Protein AF-A0A7D9HKZ5-F1 (afdb_monomer)

Nearest PDB structures (fo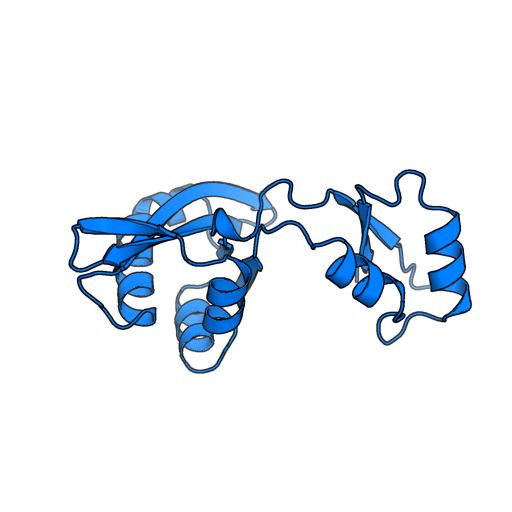ldseek):
  7r5j-assembly1_H0  TM=9.284E-01  e=4.415E-19  Homo sapiens
  5c2u-assembly1_A  TM=8.823E-01  e=9.117E-13  Xenopus laevis
  5ijn-assembly1_F  TM=6.543E-01  e=5.403E-14  Homo sapiens
  6nuk-assembly1_A  TM=4.654E-01  e=2.935E-02  synthetic construct
  1iuj-assembly1_B  TM=4.570E-01  e=1.011E-01  Thermus thermophilus

Mean predicted aligned error: 11.28 Å

Foldseek 3Di:
DDDWDKDWDWFLPAALQVQKKKWKAQAAPVVCVVCVVVVQVLVCVLVVVDPQKGKDFPDWDGDPNRIIITIIWMWGADPVRDIGTDGNVVVLVSCVDDPNVVSSVVRRGPDMGRSHGQDPVSLVVVLVDDPPPDDPVNSVVVCVPDPCSRTIDIDTDD

Solvent-accessible surface area (backbone atoms only — not comparable to full-atom values): 8906 Å² total; per-residue (Å²): 136,88,86,80,54,82,45,80,41,75,55,44,89,37,57,34,68,70,9,35,28,38,35,34,30,76,38,39,49,72,60,48,61,75,42,41,65,61,52,43,55,51,50,35,50,66,70,64,59,44,91,48,51,47,68,44,76,78,46,76,43,76,44,79,89,49,16,17,37,38,32,29,34,41,41,39,47,49,98,87,67,52,74,44,54,45,40,5,60,59,54,30,53,53,48,70,35,76,69,42,31,56,56,39,43,75,73,40,37,79,45,72,41,43,47,33,37,70,52,72,68,58,42,50,54,54,72,71,46,68,58,94,92,55,56,64,68,61,50,53,48,55,61,71,68,46,94,46,80,90,49,46,45,85,41,84,56,129

Organism: Paramuricea clavata (NCBI:txid317549)

Secondary structure (DSSP, 8-state):
----PEEEEEPP-S-GGG--EEEEESS-HHHHHHTHHHHHHHHHHHTT--TTEEEEEEEEEEETTTEEEEEEEEEEEPTTS-EEEPPHHHHHHHHTSHHHHHHHHHTTEEEEEE-PPPPHHHHHHHHHSPPTTS-HHHHHHHHHT-S-TTTEEEEE--

Sequence (158 aa):
TSFKSVGYSCKPSEPDSAGLVALTIAKKEQEVKNHQQQLVEMLQKIFGSKPNVAVFVEGLKPLPEDKTEVVIYLLERDASGNSRRFPASEVSKFLNQGNAKIQLQALGVSKVIAKADLTEDQLNMYLSNPPAGIHPILWEQARKDNPQPHSKIYVLDM

Structure (mmCIF, N/CA/C/O backbone):
data_AF-A0A7D9HKZ5-F1
#
_entry.id   AF-A0A7D9HKZ5-F1
#
loop_
_atom_site.group_PDB
_atom_site.id
_atom_site.type_symbol
_atom_site.label_atom_id
_atom_site.label_alt_id
_atom_site.label_comp_id
_atom_site.label_asym_id
_atom_site.label_entity_id
_atom_site.label_seq_id
_atom_site.pdbx_PDB_ins_code
_atom_site.Cartn_x
_atom_site.Cartn_y
_atom_site.Cartn_z
_atom_site.occupancy
_atom_site.B_iso_or_equiv
_atom_site.auth_seq_id
_atom_site.auth_comp_id
_atom_site.auth_asym_id
_atom_site.auth_atom_id
_atom_site.pdbx_PDB_model_num
ATOM 1 N N . THR A 1 1 ? 0.096 -36.836 4.617 1.00 34.06 1 THR A N 1
ATOM 2 C CA . THR A 1 1 ? 0.390 -36.508 3.205 1.00 34.06 1 THR A CA 1
ATOM 3 C C . THR A 1 1 ? 0.060 -35.043 3.018 1.00 34.06 1 THR A C 1
ATOM 5 O O . THR A 1 1 ? -1.100 -34.704 3.189 1.00 34.06 1 THR A O 1
ATOM 8 N N . SER A 1 2 ? 1.044 -34.161 2.824 1.00 35.50 2 SER A N 1
ATOM 9 C CA . SER A 1 2 ? 0.769 -32.726 2.639 1.00 35.50 2 SER A CA 1
ATOM 10 C C . SER A 1 2 ? 0.656 -32.439 1.143 1.00 35.50 2 SER A C 1
ATOM 12 O O . SER A 1 2 ? 1.616 -32.670 0.407 1.00 35.50 2 SER A O 1
ATOM 14 N N . PHE A 1 3 ? -0.528 -32.033 0.689 1.00 37.72 3 PHE A N 1
ATOM 15 C CA . PHE A 1 3 ? -0.771 -31.609 -0.689 1.00 37.72 3 PHE A CA 1
ATOM 16 C C . PHE A 1 3 ? -0.304 -30.158 -0.828 1.00 37.72 3 PHE A C 1
ATOM 18 O O . PHE A 1 3 ? -0.793 -29.289 -0.116 1.00 37.72 3 PHE A O 1
ATOM 25 N N . LYS A 1 4 ? 0.648 -29.900 -1.730 1.00 36.50 4 LYS A N 1
ATOM 26 C CA . LYS A 1 4 ? 1.027 -28.544 -2.143 1.00 36.50 4 LYS A CA 1
ATOM 27 C C . LYS A 1 4 ? 0.400 -28.293 -3.508 1.00 36.50 4 LYS A C 1
ATOM 29 O O . LYS A 1 4 ? 0.746 -28.982 -4.466 1.00 36.50 4 LYS A O 1
ATOM 34 N N . SER A 1 5 ? -0.532 -27.354 -3.587 1.00 38.00 5 SER A N 1
ATOM 35 C CA . SER A 1 5 ? -1.219 -26.982 -4.828 1.00 38.00 5 SER A CA 1
ATOM 36 C C . SER A 1 5 ? -0.639 -25.680 -5.373 1.00 38.00 5 SER A C 1
ATOM 38 O O . SER A 1 5 ? -0.368 -24.748 -4.623 1.00 38.00 5 SER A O 1
ATOM 40 N N . VAL A 1 6 ? -0.450 -25.614 -6.691 1.00 41.78 6 VAL A N 1
ATOM 41 C CA . VAL A 1 6 ? -0.093 -24.377 -7.395 1.00 41.78 6 VAL A CA 1
ATOM 42 C C . VAL A 1 6 ? -1.393 -23.711 -7.836 1.00 41.78 6 VAL A C 1
ATOM 44 O O . VAL A 1 6 ? -2.157 -24.298 -8.603 1.00 41.78 6 VAL A O 1
ATOM 47 N N . GLY A 1 7 ? -1.661 -22.512 -7.322 1.00 47.34 7 GLY A N 1
ATOM 48 C CA . GLY A 1 7 ? -2.815 -21.702 -7.701 1.00 47.34 7 GLY A CA 1
ATOM 49 C C . GLY A 1 7 ? -2.475 -20.718 -8.821 1.00 47.34 7 GLY A C 1
ATOM 50 O O . GLY A 1 7 ? -1.332 -20.277 -8.966 1.00 47.34 7 GLY A O 1
ATOM 51 N N . TYR A 1 8 ? -3.482 -20.344 -9.610 1.00 42.81 8 TYR A N 1
ATOM 52 C CA . TYR A 1 8 ? -3.373 -19.263 -10.588 1.00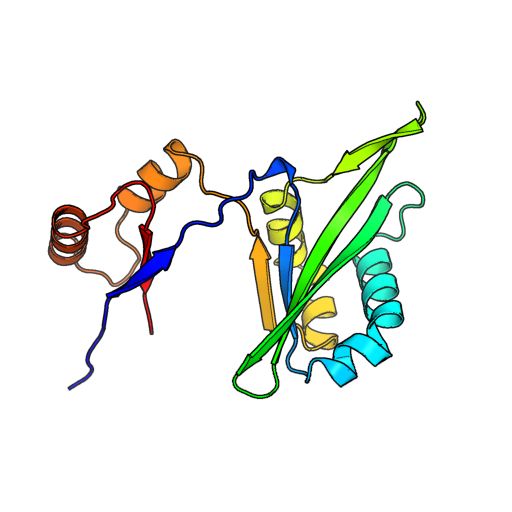 42.81 8 TYR A CA 1
ATOM 53 C C . TYR A 1 8 ? -3.932 -17.975 -9.984 1.00 42.81 8 TYR A C 1
ATOM 55 O O . TYR A 1 8 ? -5.098 -17.948 -9.593 1.00 42.81 8 TYR A O 1
ATOM 63 N N . SER A 1 9 ? -3.144 -16.899 -9.965 1.00 45.91 9 SER A N 1
ATOM 64 C CA . SER A 1 9 ? -3.655 -15.553 -9.676 1.00 45.91 9 SER A CA 1
ATOM 65 C C . SER A 1 9 ? -3.622 -14.701 -10.941 1.00 45.91 9 SER A C 1
ATOM 67 O O . SER A 1 9 ? -2.641 -14.732 -11.691 1.00 45.91 9 SER A O 1
ATOM 69 N N . CYS A 1 10 ? -4.703 -13.961 -11.193 1.00 43.06 10 CYS A N 1
ATOM 70 C CA . CYS A 1 10 ? -4.753 -12.981 -12.274 1.00 43.06 10 CYS A CA 1
ATOM 71 C C . CYS A 1 10 ? -3.746 -11.862 -11.995 1.00 43.06 10 CYS A C 1
ATOM 73 O O . CYS A 1 10 ? -3.675 -11.351 -10.873 1.00 43.06 10 CYS A O 1
ATOM 75 N N . LYS A 1 11 ? -2.981 -11.475 -13.019 1.00 52.84 11 LYS A N 1
ATOM 76 C CA . LYS A 1 11 ? -2.108 -10.300 -12.957 1.00 52.84 11 LYS A CA 1
ATOM 77 C C . LYS A 1 11 ? -2.901 -9.051 -12.543 1.00 52.84 11 LYS A C 1
ATOM 79 O O . LYS A 1 11 ? -4.037 -8.884 -12.997 1.00 52.84 11 LYS A O 1
ATOM 84 N N . PRO A 1 12 ? -2.329 -8.166 -11.710 1.00 56.19 12 PRO A N 1
ATOM 85 C CA . PRO A 1 12 ? -2.853 -6.815 -11.556 1.00 56.19 12 PRO A CA 1
ATOM 86 C C . PRO A 1 12 ? -2.890 -6.136 -12.933 1.00 56.19 12 PRO A C 1
ATOM 88 O O . PRO A 1 12 ? -1.919 -6.212 -13.670 1.00 56.19 12 PRO A O 1
ATOM 91 N N . SER A 1 13 ? -4.010 -5.515 -13.299 1.00 64.19 13 SER A N 1
ATOM 92 C CA . SER A 1 13 ? -4.222 -4.903 -14.623 1.00 64.19 13 SER A CA 1
ATOM 93 C C . SER A 1 13 ? -3.693 -3.471 -14.745 1.00 64.19 13 SER A C 1
ATOM 95 O O . SER A 1 13 ? -3.747 -2.888 -15.824 1.00 64.19 13 SER A O 1
ATOM 97 N N . GLU A 1 14 ? -3.243 -2.882 -13.639 1.00 76.00 14 GLU A N 1
ATOM 98 C CA . GLU A 1 14 ? -2.900 -1.463 -13.550 1.00 76.00 14 GLU A CA 1
ATOM 99 C C . GLU A 1 14 ? -1.389 -1.251 -13.709 1.00 76.00 14 GLU A C 1
ATOM 101 O O . GLU A 1 14 ? -0.606 -2.004 -13.123 1.00 76.00 14 GLU A O 1
ATOM 106 N N . PRO A 1 15 ? -0.939 -0.224 -14.453 1.00 83.75 15 PRO A N 1
ATOM 107 C CA . PRO A 1 15 ? 0.483 0.084 -14.555 1.00 83.75 15 PRO A CA 1
ATOM 108 C C . PRO A 1 15 ? 1.038 0.551 -13.202 1.00 83.75 15 PRO A C 1
ATOM 110 O O . PRO A 1 15 ? 0.321 1.134 -12.391 1.00 83.75 15 PRO A O 1
ATOM 113 N N . ASP A 1 16 ? 2.344 0.388 -12.971 1.00 87.19 16 ASP A N 1
ATOM 114 C CA . ASP A 1 16 ? 2.985 0.835 -11.720 1.00 87.19 16 ASP A CA 1
ATOM 115 C C . ASP A 1 16 ? 2.781 2.339 -11.448 1.00 87.19 16 ASP A C 1
ATOM 117 O O . ASP A 1 16 ? 2.637 2.764 -10.300 1.00 87.19 16 ASP A O 1
ATOM 121 N N . SER A 1 17 ? 2.663 3.140 -12.514 1.00 88.88 17 SER A N 1
ATOM 122 C CA . SER A 1 17 ? 2.357 4.575 -12.464 1.00 88.88 17 SER A CA 1
ATOM 123 C C . SER A 1 17 ? 0.955 4.909 -11.939 1.00 88.88 17 SER A C 1
ATOM 125 O O . SER A 1 17 ? 0.722 6.050 -11.533 1.00 88.88 17 SER A O 1
ATOM 127 N N . ALA A 1 18 ? 0.030 3.944 -11.886 1.00 89.94 18 ALA A N 1
ATOM 128 C CA . ALA A 1 18 ? -1.264 4.120 -11.229 1.00 89.94 18 ALA A CA 1
ATOM 129 C C . ALA A 1 18 ? -1.114 4.301 -9.707 1.00 89.94 18 ALA A C 1
ATOM 131 O O . ALA A 1 18 ? -1.997 4.881 -9.068 1.00 89.94 18 ALA A O 1
ATOM 132 N N . GLY A 1 19 ? 0.005 3.846 -9.128 1.00 93.31 19 GLY A N 1
ATOM 133 C CA . GLY A 1 19 ? 0.377 4.107 -7.737 1.00 93.31 19 GLY A CA 1
ATOM 134 C C . GLY A 1 19 ? -0.478 3.394 -6.691 1.00 93.31 19 GLY A C 1
ATOM 135 O O . GLY A 1 19 ? -0.478 3.794 -5.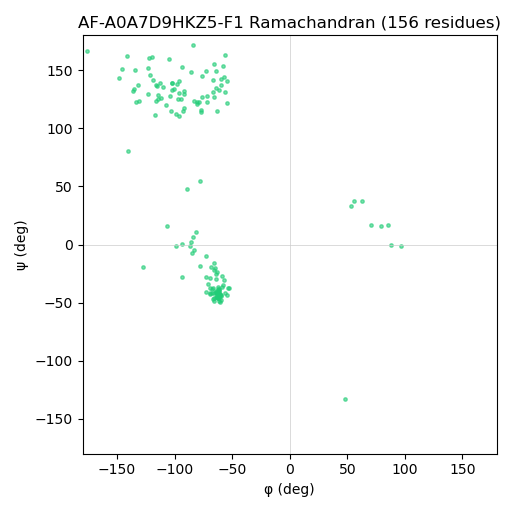528 1.00 93.31 19 GLY A O 1
ATOM 136 N N . LEU A 1 20 ? -1.227 2.365 -7.094 1.00 95.19 20 LEU A N 1
ATOM 137 C CA . LEU A 1 20 ? -2.170 1.668 -6.226 1.00 95.19 20 LEU A CA 1
ATOM 138 C C . LEU A 1 20 ? -1.463 0.653 -5.321 1.00 95.19 20 LEU A C 1
ATOM 140 O O . LEU A 1 20 ? -0.828 -0.293 -5.790 1.00 95.19 20 LEU A O 1
ATOM 144 N N . VAL A 1 21 ? -1.634 0.799 -4.011 1.00 95.50 21 VAL A N 1
ATOM 145 C CA . VAL A 1 21 ? -1.091 -0.114 -2.997 1.00 95.50 21 VAL A CA 1
ATOM 146 C C . VAL A 1 21 ? -2.221 -0.648 -2.126 1.00 95.50 21 VAL A C 1
ATOM 148 O O . VAL A 1 21 ? -3.024 0.113 -1.599 1.00 95.50 21 VAL A O 1
ATOM 151 N N . ALA A 1 22 ? -2.279 -1.966 -1.967 1.00 95.31 22 ALA A N 1
ATOM 152 C CA . ALA A 1 22 ? -3.229 -2.657 -1.108 1.00 95.31 22 ALA A CA 1
ATOM 153 C C . ALA A 1 22 ? -2.644 -2.873 0.294 1.00 95.31 22 ALA A C 1
ATOM 155 O O . ALA A 1 22 ? -1.554 -3.433 0.439 1.00 95.31 22 ALA A O 1
ATOM 156 N N . LEU A 1 23 ? -3.401 -2.486 1.318 1.00 96.44 23 LEU A N 1
ATOM 157 C CA . LEU A 1 23 ? -3.136 -2.749 2.731 1.00 96.44 23 LEU A CA 1
ATOM 158 C C . LEU A 1 23 ? -4.186 -3.726 3.268 1.00 96.44 23 LEU A C 1
ATOM 160 O O . LEU A 1 23 ? -5.379 -3.459 3.166 1.00 96.44 23 LEU A O 1
ATOM 164 N N . THR A 1 24 ? -3.775 -4.837 3.874 1.00 95.69 24 THR A N 1
ATOM 165 C CA . THR A 1 24 ? -4.704 -5.773 4.529 1.00 95.69 24 THR A CA 1
ATOM 166 C C . THR A 1 24 ? -4.784 -5.477 6.019 1.00 95.69 24 THR A C 1
ATOM 168 O O . THR A 1 24 ? -3.827 -5.744 6.748 1.00 95.69 24 THR A O 1
ATOM 171 N N . ILE A 1 25 ? -5.923 -4.971 6.484 1.00 96.12 25 ILE A N 1
ATOM 172 C CA . ILE A 1 25 ? -6.173 -4.631 7.890 1.00 96.12 25 ILE A CA 1
ATOM 173 C C . ILE A 1 25 ? -7.022 -5.726 8.534 1.00 96.12 25 ILE A C 1
ATOM 175 O O . ILE A 1 25 ? -8.035 -6.134 7.969 1.00 96.12 25 ILE A O 1
ATOM 179 N N . ALA A 1 26 ? -6.628 -6.188 9.721 1.00 94.38 26 ALA A N 1
ATOM 180 C CA . ALA A 1 26 ? -7.359 -7.189 10.505 1.00 94.38 26 ALA A CA 1
ATOM 181 C C . ALA A 1 26 ? -8.577 -6.594 11.239 1.00 94.38 26 ALA A C 1
ATOM 183 O O . ALA A 1 26 ? -8.672 -6.663 12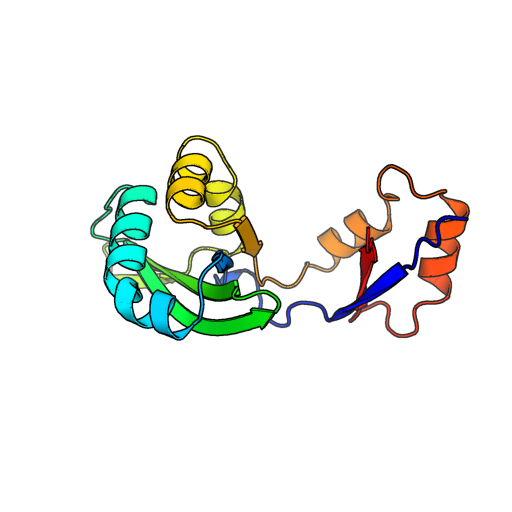.463 1.00 94.38 26 ALA A O 1
ATOM 184 N N . LYS A 1 27 ? -9.456 -5.933 10.480 1.00 94.50 27 LYS A N 1
ATOM 185 C CA . LYS A 1 27 ? -10.689 -5.289 10.944 1.00 94.50 27 LYS A CA 1
ATOM 186 C C . LYS A 1 27 ? -11.774 -5.401 9.875 1.00 94.50 27 LYS A C 1
ATOM 188 O O . LYS A 1 27 ? -11.472 -5.386 8.676 1.00 94.50 27 LYS A O 1
ATOM 193 N N . LYS A 1 28 ? -13.038 -5.427 10.307 1.00 95.44 28 LYS A N 1
ATOM 194 C CA . LYS A 1 28 ? -14.209 -5.398 9.414 1.00 95.44 28 LYS A CA 1
ATOM 195 C C . LYS A 1 28 ? -14.274 -4.081 8.648 1.00 95.44 28 LYS A C 1
ATOM 197 O O . LYS A 1 28 ? -13.922 -3.032 9.184 1.00 95.44 28 LYS A O 1
ATOM 202 N N . GLU A 1 29 ? -14.826 -4.120 7.439 1.00 94.62 29 GLU A N 1
ATOM 203 C CA . GLU A 1 29 ? -14.888 -2.955 6.547 1.00 94.62 29 GLU A CA 1
ATOM 204 C C . GLU A 1 29 ? -15.539 -1.741 7.218 1.00 94.62 29 GLU A C 1
ATOM 206 O O . GLU A 1 29 ? -15.006 -0.637 7.149 1.00 94.62 29 GLU A O 1
ATOM 211 N N . GLN A 1 30 ? -16.643 -1.949 7.943 1.00 95.69 30 GLN A N 1
ATOM 212 C CA . GLN A 1 30 ? -17.335 -0.873 8.653 1.00 95.69 30 GLN A CA 1
ATOM 213 C C . GLN A 1 30 ? -16.452 -0.207 9.719 1.00 95.69 30 GLN A C 1
ATOM 215 O O . GLN A 1 30 ? -16.498 1.009 9.889 1.00 95.69 30 GLN A O 1
ATOM 220 N N . GLU A 1 31 ? -15.629 -0.983 10.427 1.00 95.12 31 GLU A N 1
ATOM 221 C CA . GLU A 1 31 ? -14.704 -0.438 11.420 1.00 95.12 31 GLU A CA 1
ATOM 222 C C . GLU A 1 31 ? -13.586 0.358 10.743 1.00 95.12 31 GLU A C 1
ATOM 224 O O . GLU A 1 31 ? -13.251 1.452 11.199 1.00 95.12 31 GLU A O 1
ATOM 229 N N . VAL A 1 32 ? -13.040 -0.153 9.637 1.00 95.81 32 VAL A N 1
ATOM 230 C CA . VAL A 1 32 ? -12.016 0.558 8.858 1.00 95.81 32 VAL A CA 1
ATOM 231 C C . VAL A 1 32 ? -12.578 1.857 8.287 1.00 95.81 32 VAL A C 1
ATOM 233 O O . VAL A 1 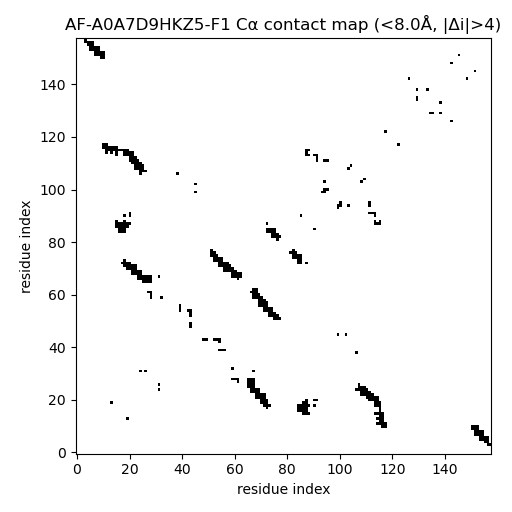32 ? -11.924 2.891 8.381 1.00 95.81 32 VAL A O 1
ATOM 236 N N . LYS A 1 33 ? -13.812 1.838 7.777 1.00 96.00 33 LYS A N 1
ATOM 237 C CA . LYS A 1 33 ? -14.511 3.020 7.263 1.00 96.00 33 LYS A CA 1
ATOM 238 C C . LYS A 1 33 ? -14.707 4.084 8.344 1.00 96.00 33 LYS A C 1
ATOM 240 O O . LYS A 1 33 ? -14.447 5.257 8.094 1.00 96.00 33 LYS A O 1
ATOM 245 N N . ASN A 1 34 ? -15.086 3.677 9.557 1.00 96.38 34 ASN A N 1
ATOM 246 C CA . ASN A 1 34 ? -15.241 4.591 10.694 1.00 96.38 34 ASN A CA 1
ATOM 247 C C . ASN A 1 34 ? -13.910 5.243 11.121 1.00 96.38 34 ASN A C 1
ATOM 249 O O . ASN A 1 34 ? -13.914 6.374 11.594 1.00 96.38 34 ASN A O 1
ATOM 253 N N . HIS A 1 35 ? -12.777 4.558 10.930 1.00 94.00 35 HIS A N 1
ATOM 254 C CA . HIS A 1 35 ? -11.441 5.050 11.296 1.00 94.00 35 HIS A CA 1
ATOM 255 C C . HIS A 1 35 ? -10.595 5.473 10.084 1.00 94.00 35 HIS A C 1
ATOM 257 O O . HIS A 1 35 ? -9.377 5.634 10.200 1.00 94.00 35 HIS A O 1
ATOM 263 N N . GLN A 1 36 ? -11.212 5.670 8.915 1.00 94.56 36 GLN A N 1
ATOM 264 C CA . GLN A 1 36 ? -10.485 5.935 7.673 1.00 94.56 36 GLN A CA 1
ATOM 265 C C . GLN A 1 36 ? -9.660 7.225 7.759 1.00 94.56 36 GLN A C 1
ATOM 267 O O . GLN A 1 36 ? -8.522 7.257 7.298 1.00 94.56 36 GLN A O 1
ATOM 272 N N . GLN A 1 37 ? -10.197 8.273 8.388 1.00 95.06 37 GLN A N 1
ATOM 273 C CA . GLN A 1 37 ? -9.475 9.533 8.575 1.00 95.06 37 GLN A CA 1
ATOM 274 C C . GLN A 1 37 ? -8.217 9.344 9.431 1.00 95.06 37 GLN A C 1
ATOM 276 O O . GLN A 1 37 ? -7.135 9.769 9.036 1.00 95.06 37 GLN A O 1
ATOM 281 N N . GLN A 1 38 ? -8.332 8.625 10.550 1.00 94.12 38 GLN A N 1
ATOM 282 C CA . GLN A 1 38 ? -7.195 8.310 11.415 1.00 94.12 38 GLN A CA 1
ATOM 283 C C . GLN A 1 38 ? -6.136 7.482 10.672 1.00 94.12 38 GLN A C 1
ATOM 285 O O . GLN A 1 38 ? -4.940 7.731 10.822 1.00 94.12 38 GLN A O 1
ATOM 290 N N . LEU A 1 39 ? -6.557 6.520 9.843 1.00 94.38 39 LEU A N 1
ATOM 291 C CA . LEU A 1 39 ? -5.648 5.754 8.990 1.00 94.38 39 LEU A CA 1
ATOM 292 C C . LEU A 1 39 ? -4.878 6.674 8.029 1.00 94.38 39 LEU A C 1
ATOM 294 O O . LEU A 1 39 ? -3.655 6.572 7.944 1.00 94.38 39 LEU A O 1
ATOM 298 N N . VAL A 1 40 ? -5.571 7.589 7.344 1.00 96.19 40 VAL A N 1
ATOM 299 C CA . VAL A 1 40 ? -4.955 8.554 6.417 1.00 96.19 40 VAL A CA 1
ATOM 300 C C . VAL A 1 40 ? -3.969 9.471 7.142 1.00 96.19 40 VAL A C 1
ATOM 302 O O . VAL A 1 40 ? -2.849 9.647 6.671 1.00 96.19 40 VAL A O 1
ATOM 305 N N . GLU A 1 41 ? -4.327 10.000 8.310 1.00 95.19 41 GLU A N 1
ATOM 306 C CA . GLU A 1 41 ? -3.442 10.853 9.114 1.00 95.19 41 GLU A CA 1
ATOM 307 C C . GLU A 1 41 ? -2.178 10.120 9.574 1.00 95.19 41 GLU A C 1
ATOM 309 O O . GLU A 1 41 ? -1.079 10.680 9.563 1.00 95.19 41 GLU A O 1
ATOM 314 N N . MET A 1 42 ? -2.307 8.854 9.967 1.00 94.69 42 MET A N 1
ATOM 315 C CA . MET A 1 42 ? -1.161 8.035 10.354 1.00 94.69 42 MET A CA 1
ATOM 316 C C . MET A 1 42 ? -0.268 7.706 9.157 1.00 94.69 42 MET A C 1
ATOM 318 O O . MET A 1 42 ? 0.953 7.808 9.267 1.00 94.69 42 MET A O 1
ATOM 322 N N . LEU A 1 43 ? -0.853 7.380 8.002 1.00 96.12 43 LEU A N 1
ATOM 323 C CA . LEU A 1 43 ? -0.099 7.193 6.762 1.00 96.12 43 LEU A CA 1
ATOM 324 C C . LEU A 1 43 ? 0.638 8.481 6.378 1.00 96.12 43 LEU A C 1
ATOM 326 O O . LEU A 1 43 ? 1.829 8.435 6.084 1.00 96.12 43 LEU A O 1
ATOM 330 N N . GLN A 1 44 ? -0.016 9.638 6.479 1.00 95.62 44 GLN A N 1
ATOM 331 C CA . GLN A 1 44 ? 0.600 10.939 6.223 1.00 95.62 44 GLN A CA 1
ATOM 332 C C . GLN A 1 44 ? 1.843 11.168 7.103 1.00 95.62 44 GLN A C 1
ATOM 334 O O . GLN A 1 44 ? 2.876 11.621 6.605 1.00 95.62 44 GLN A O 1
ATOM 339 N N . LYS A 1 45 ? 1.785 10.790 8.389 1.00 95.44 45 LYS A N 1
ATOM 340 C CA . LYS A 1 45 ? 2.939 10.830 9.307 1.00 95.44 45 LYS A CA 1
ATOM 341 C C . LYS A 1 45 ? 4.040 9.848 8.910 1.00 95.44 45 LYS A C 1
ATOM 343 O O . LYS A 1 45 ? 5.211 10.220 8.945 1.00 95.44 45 LYS A O 1
ATOM 348 N N . ILE A 1 46 ? 3.687 8.628 8.498 1.00 95.50 46 ILE A N 1
ATOM 349 C CA . ILE A 1 46 ? 4.644 7.622 8.004 1.00 95.50 46 ILE A CA 1
ATOM 350 C C . ILE A 1 46 ? 5.413 8.151 6.781 1.00 95.50 46 ILE A C 1
ATOM 352 O O . ILE A 1 46 ? 6.619 7.933 6.677 1.00 95.50 46 ILE A O 1
ATOM 356 N N . PHE A 1 47 ? 4.758 8.917 5.904 1.00 94.62 47 PHE A N 1
ATOM 357 C CA . PHE A 1 47 ? 5.395 9.590 4.762 1.00 94.62 47 PHE A CA 1
ATOM 358 C C . PHE A 1 47 ? 6.094 10.918 5.117 1.00 94.62 47 PHE A C 1
ATOM 360 O O . PHE A 1 47 ? 6.537 11.654 4.231 1.00 94.62 47 PHE A O 1
ATOM 367 N N . GLY A 1 48 ? 6.245 11.217 6.409 1.00 93.25 48 GLY A N 1
ATOM 368 C CA . GLY A 1 48 ? 7.008 12.358 6.913 1.00 93.25 48 GLY A CA 1
ATOM 369 C C . GLY A 1 48 ? 6.234 13.674 6.972 1.00 93.25 48 GLY A C 1
ATOM 370 O O . GLY A 1 48 ? 6.861 14.726 7.053 1.00 93.25 48 GLY A O 1
ATOM 371 N N . SER A 1 49 ? 4.898 13.640 6.912 1.00 93.25 49 SER A N 1
ATOM 372 C CA . SER A 1 49 ? 4.025 14.824 6.993 1.00 93.25 49 SER A CA 1
ATOM 373 C C . SER A 1 49 ? 4.388 15.926 5.992 1.00 93.25 49 SER A C 1
ATOM 375 O O . SER A 1 49 ? 4.238 17.116 6.273 1.00 93.25 49 SER A O 1
ATOM 377 N N . LYS A 1 50 ? 4.881 15.535 4.812 1.00 92.25 50 LYS A N 1
ATOM 378 C CA . LYS A 1 50 ? 5.268 16.477 3.762 1.00 92.25 50 LYS A CA 1
ATOM 379 C C . LYS A 1 50 ? 4.024 17.211 3.244 1.00 92.25 50 LYS A C 1
ATOM 381 O O . LYS A 1 50 ? 3.077 16.543 2.834 1.00 92.25 50 LYS A O 1
ATOM 386 N N . PRO A 1 51 ? 4.009 18.556 3.211 1.00 90.50 51 PRO A N 1
ATOM 387 C CA . PRO A 1 51 ? 2.822 19.325 2.822 1.00 90.50 51 PRO A CA 1
ATOM 388 C C . PRO A 1 51 ? 2.470 19.180 1.336 1.00 90.50 51 PRO A C 1
ATOM 390 O O . PRO A 1 51 ? 1.348 19.461 0.932 1.00 90.50 51 PRO A O 1
ATOM 393 N N . ASN A 1 52 ? 3.430 18.749 0.519 1.00 93.62 52 ASN A N 1
ATOM 394 C CA . ASN A 1 52 ? 3.261 18.541 -0.910 1.00 93.62 52 ASN A CA 1
ATOM 395 C C . ASN A 1 52 ? 2.888 17.095 -1.274 1.00 93.62 52 ASN A C 1
ATOM 397 O O . ASN A 1 52 ? 2.741 16.804 -2.455 1.00 93.62 52 ASN A O 1
ATOM 401 N N . VAL A 1 53 ? 2.751 16.197 -0.294 1.00 95.19 53 VAL A N 1
ATOM 402 C CA . VAL A 1 53 ? 2.333 14.805 -0.499 1.00 95.19 53 VAL A CA 1
ATOM 403 C C . VAL A 1 53 ? 0.995 14.596 0.195 1.00 95.19 53 VAL A C 1
ATOM 405 O O . VAL A 1 53 ? 0.822 15.036 1.324 1.00 95.19 53 VAL A O 1
ATOM 408 N N . ALA A 1 54 ? 0.058 13.913 -0.450 1.00 95.44 54 ALA A N 1
ATOM 409 C CA . ALA A 1 54 ? -1.230 13.560 0.136 1.00 95.44 54 ALA A CA 1
ATOM 410 C C . ALA A 1 54 ? -1.544 12.079 -0.091 1.00 95.44 54 ALA A C 1
ATOM 412 O O . ALA A 1 54 ? -1.329 11.550 -1.184 1.00 95.44 54 ALA A O 1
ATOM 413 N N . VAL A 1 55 ? -2.062 11.420 0.945 1.00 96.94 55 VAL A N 1
ATOM 414 C CA . VAL A 1 55 ? -2.539 10.031 0.896 1.00 96.94 55 VAL A CA 1
ATOM 415 C C . VAL A 1 55 ? -4.030 10.012 0.568 1.00 96.94 55 VAL A C 1
ATOM 417 O O . VAL A 1 55 ? -4.820 10.697 1.215 1.00 96.94 55 VAL A O 1
ATOM 420 N N . PHE A 1 56 ? -4.422 9.178 -0.389 1.00 96.94 56 PHE A N 1
ATOM 421 C CA . PHE A 1 56 ? -5.815 8.959 -0.767 1.00 96.94 56 PHE A CA 1
ATOM 422 C C . PHE A 1 56 ? -6.196 7.491 -0.614 1.00 96.94 56 PHE A C 1
ATOM 424 O O . PHE A 1 56 ? -5.383 6.602 -0.862 1.00 96.94 56 PHE A O 1
ATOM 431 N N . VAL A 1 57 ? -7.449 7.251 -0.229 1.00 97.00 57 VAL A N 1
ATOM 432 C CA . VAL A 1 57 ? -8.065 5.921 -0.219 1.00 97.00 57 VAL A CA 1
ATOM 433 C C . VAL A 1 57 ? -8.895 5.790 -1.490 1.00 97.00 57 VAL A C 1
ATOM 435 O O . VAL A 1 57 ? -9.890 6.490 -1.648 1.00 97.00 57 VAL A O 1
ATOM 438 N N . GLU A 1 58 ? -8.464 4.909 -2.386 1.00 95.25 58 GLU A N 1
ATOM 439 C CA . GLU A 1 58 ? -9.160 4.581 -3.635 1.00 95.25 58 GLU A CA 1
ATOM 440 C C . GLU A 1 58 ? -10.409 3.741 -3.348 1.00 95.25 58 GLU A C 1
ATOM 442 O O . GLU A 1 58 ? -11.469 3.953 -3.930 1.00 95.25 58 GLU A O 1
ATOM 447 N N . GLY A 1 59 ? -10.305 2.793 -2.413 1.00 92.50 59 GLY A N 1
ATOM 448 C CA . GLY A 1 59 ? -11.428 1.935 -2.067 1.00 92.50 59 GLY A CA 1
ATOM 449 C C . GLY A 1 59 ? -11.148 0.987 -0.913 1.00 92.50 59 GLY A C 1
ATOM 450 O O . GLY A 1 59 ? -10.003 0.771 -0.510 1.00 92.50 59 GLY A O 1
ATOM 451 N N . LEU A 1 60 ? -12.229 0.408 -0.397 1.00 95.31 60 LEU A N 1
ATOM 452 C CA . LEU A 1 60 ? -12.202 -0.659 0.590 1.00 95.31 60 LEU A CA 1
ATOM 453 C C . LEU A 1 60 ? -12.864 -1.893 -0.008 1.00 95.31 60 LEU A C 1
ATOM 455 O O . LEU A 1 60 ? -13.860 -1.791 -0.724 1.00 95.31 60 LEU A O 1
ATOM 459 N N . LYS A 1 61 ? -12.309 -3.058 0.297 1.00 90.94 61 LYS A N 1
ATOM 460 C CA . LYS A 1 61 ? -12.858 -4.343 -0.108 1.00 90.94 61 LYS A CA 1
ATOM 461 C C . LYS A 1 61 ? -12.854 -5.283 1.096 1.00 90.94 61 LYS A C 1
ATOM 463 O O . LYS A 1 61 ? -11.781 -5.538 1.649 1.00 90.94 61 LYS A O 1
ATOM 468 N N . PRO A 1 62 ? -14.010 -5.829 1.499 1.00 91.19 62 PRO A N 1
ATOM 469 C CA . PRO A 1 62 ? -14.055 -6.795 2.580 1.00 91.19 62 PRO A CA 1
ATOM 470 C C . PRO A 1 62 ? -13.333 -8.076 2.149 1.00 91.19 62 PRO A C 1
ATOM 472 O O . PRO A 1 62 ? -13.412 -8.508 0.994 1.00 91.19 62 PRO A O 1
ATOM 475 N N . LEU A 1 63 ? -12.613 -8.678 3.085 1.00 87.62 63 LEU A N 1
ATOM 476 C CA . LEU A 1 63 ? -11.928 -9.954 2.932 1.00 87.62 63 LEU A CA 1
ATOM 477 C C . LEU A 1 63 ? -12.478 -10.958 3.963 1.00 87.62 63 LEU A C 1
ATOM 479 O O . LEU A 1 63 ? -13.091 -10.552 4.954 1.00 87.62 63 LEU A O 1
ATOM 483 N N . PRO A 1 64 ? -12.264 -12.270 3.762 1.00 87.06 64 PRO A N 1
ATOM 484 C CA . PRO A 1 64 ? -12.580 -13.275 4.775 1.00 87.06 64 PRO A CA 1
ATOM 485 C C . PRO A 1 64 ? -11.875 -13.008 6.116 1.00 87.06 64 PRO A C 1
ATOM 487 O O . PRO A 1 64 ? -10.879 -12.287 6.168 1.00 87.06 64 PRO A O 1
ATOM 490 N N . GLU A 1 65 ? -12.360 -13.648 7.184 1.00 89.94 65 GLU A N 1
ATOM 491 C CA . GLU A 1 65 ? -11.777 -13.573 8.539 1.00 89.94 65 GLU A CA 1
ATOM 492 C C . GLU A 1 65 ? -11.789 -12.166 9.154 1.00 89.94 65 GLU A C 1
ATOM 494 O O . GLU A 1 65 ? -10.845 -11.773 9.837 1.00 89.94 65 GLU A O 1
ATOM 499 N N . ASP A 1 66 ? -12.852 -11.397 8.904 1.00 92.31 66 ASP A N 1
ATOM 500 C CA . ASP A 1 66 ? -13.002 -10.037 9.430 1.00 92.31 66 ASP A CA 1
ATOM 501 C C . ASP A 1 66 ? -11.819 -9.123 9.064 1.00 92.31 66 ASP A C 1
ATOM 503 O O . ASP A 1 66 ? -11.394 -8.274 9.848 1.00 92.31 66 ASP A O 1
ATOM 507 N N . LYS A 1 67 ? -11.287 -9.296 7.848 1.00 92.75 67 LYS A N 1
ATOM 508 C CA . LYS A 1 67 ? -10.226 -8.464 7.271 1.00 92.75 67 LYS A CA 1
ATOM 509 C C . LYS A 1 67 ? -10.795 -7.521 6.217 1.00 92.75 67 LYS A C 1
ATOM 511 O O . LYS A 1 67 ? -11.845 -7.766 5.630 1.00 92.75 67 LYS A O 1
ATOM 516 N N . THR A 1 68 ? -10.054 -6.461 5.923 1.00 96.12 68 THR A N 1
ATOM 517 C CA . THR A 1 68 ? -10.383 -5.513 4.853 1.00 96.12 68 THR A CA 1
ATOM 518 C C . THR A 1 68 ? -9.129 -5.179 4.061 1.00 96.12 68 THR A C 1
ATOM 520 O O . THR A 1 68 ? -8.086 -4.875 4.640 1.00 96.12 68 THR A O 1
ATOM 523 N N . GLU A 1 69 ? -9.220 -5.227 2.736 1.00 95.50 69 GLU A N 1
ATOM 524 C CA . GLU A 1 69 ? -8.244 -4.613 1.841 1.00 95.50 69 GLU A CA 1
ATOM 525 C C . GLU A 1 69 ? -8.584 -3.129 1.686 1.00 95.50 69 GLU A C 1
ATOM 527 O O . GLU A 1 69 ? -9.686 -2.780 1.270 1.00 95.50 69 GLU A O 1
ATOM 532 N N . VAL A 1 70 ? -7.634 -2.258 2.003 1.00 97.06 70 VAL A N 1
ATOM 533 C CA . VAL A 1 70 ? -7.704 -0.823 1.729 1.00 97.06 70 VAL A CA 1
ATOM 534 C C . VAL A 1 70 ? -6.740 -0.523 0.597 1.00 97.06 70 VAL A C 1
ATOM 536 O O . VAL A 1 70 ? -5.541 -0.774 0.724 1.00 97.06 70 VAL A O 1
ATOM 539 N N . VAL A 1 71 ? -7.250 0.003 -0.509 1.00 96.31 71 VAL A N 1
ATOM 540 C CA . VAL A 1 71 ? -6.428 0.430 -1.640 1.00 96.31 71 VAL A CA 1
ATOM 541 C C . VAL A 1 71 ? -6.143 1.915 -1.489 1.00 96.31 71 VAL A C 1
ATOM 543 O O . VAL A 1 71 ? -7.069 2.715 -1.354 1.00 96.31 71 VAL A O 1
ATOM 546 N N . ILE A 1 72 ? -4.865 2.279 -1.500 1.00 97.69 72 ILE A N 1
ATOM 547 C CA . ILE A 1 72 ? -4.399 3.659 -1.372 1.00 97.69 72 ILE A CA 1
ATOM 548 C C . ILE A 1 72 ? -3.542 4.072 -2.565 1.00 97.69 72 ILE A C 1
ATOM 550 O O . ILE A 1 72 ? -2.960 3.225 -3.242 1.00 97.69 72 ILE A O 1
ATOM 554 N N . TYR A 1 73 ? -3.408 5.379 -2.765 1.00 97.06 73 TYR A N 1
ATOM 555 C CA . TYR A 1 73 ? -2.355 5.973 -3.586 1.00 97.06 73 TYR A CA 1
ATOM 556 C C . TYR A 1 73 ? -1.851 7.270 -2.949 1.00 97.06 73 TYR A C 1
ATOM 558 O O . TYR A 1 73 ? -2.503 7.862 -2.086 1.00 97.06 73 TYR A O 1
ATOM 566 N N . LEU A 1 74 ? -0.674 7.716 -3.381 1.00 97.12 74 LEU A N 1
ATOM 567 C CA . LEU A 1 74 ? -0.079 8.983 -2.963 1.00 97.12 74 LEU A CA 1
ATOM 568 C C . LEU A 1 74 ? -0.037 9.949 -4.132 1.00 97.12 74 LEU A C 1
ATOM 570 O O . LEU A 1 74 ? 0.330 9.549 -5.236 1.00 97.12 74 LEU A O 1
ATOM 574 N N . LEU A 1 75 ? -0.353 11.212 -3.873 1.00 95.75 75 LEU A N 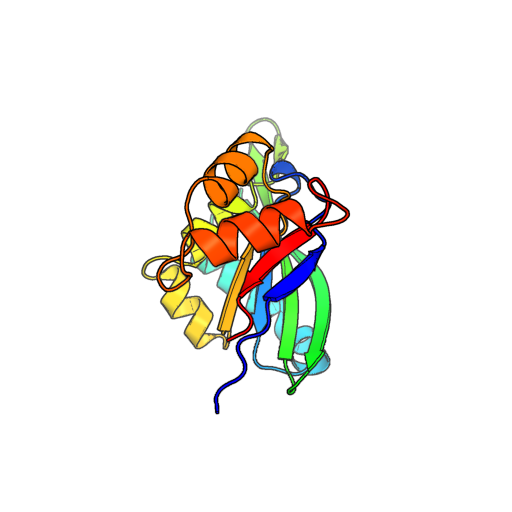1
ATOM 575 C CA . LEU A 1 75 ? -0.220 12.301 -4.830 1.00 95.75 75 LEU A CA 1
ATOM 576 C C . LEU A 1 75 ? 0.839 13.286 -4.333 1.00 95.75 75 LEU A C 1
ATOM 578 O O . LEU A 1 75 ? 0.727 13.794 -3.221 1.00 95.75 75 LEU A O 1
ATOM 582 N N . GLU A 1 76 ? 1.846 13.562 -5.151 1.00 94.69 76 GLU A N 1
ATOM 583 C CA . GLU A 1 76 ? 2.810 14.639 -4.941 1.00 94.69 76 GLU A CA 1
ATOM 584 C C . GLU A 1 76 ? 2.452 15.831 -5.817 1.00 94.69 76 GLU A C 1
ATOM 586 O O . GLU A 1 76 ? 2.210 15.661 -7.013 1.00 94.69 76 GLU A O 1
ATOM 591 N N . ARG A 1 77 ? 2.472 17.032 -5.239 1.00 94.31 77 ARG A N 1
ATOM 592 C CA . ARG A 1 77 ? 2.363 18.291 -5.968 1.00 94.31 77 ARG A CA 1
ATOM 593 C C . ARG A 1 77 ? 3.730 18.960 -6.070 1.00 94.31 77 ARG A C 1
ATOM 595 O O . ARG A 1 77 ? 4.411 19.135 -5.060 1.00 94.31 77 ARG A O 1
ATOM 602 N N . ASP A 1 78 ? 4.135 19.325 -7.278 1.00 88.62 78 ASP A N 1
ATOM 603 C CA . ASP A 1 78 ? 5.379 20.060 -7.502 1.00 88.62 78 ASP A CA 1
ATOM 604 C C . ASP A 1 78 ? 5.194 21.578 -7.305 1.00 88.62 78 ASP A C 1
ATOM 606 O O . ASP A 1 78 ? 4.080 22.085 -7.140 1.00 88.62 78 ASP A O 1
ATOM 610 N N . ALA A 1 79 ? 6.306 22.318 -7.316 1.00 89.00 79 ALA A N 1
ATOM 611 C CA . ALA A 1 79 ? 6.303 23.777 -7.175 1.00 89.00 79 ALA A CA 1
ATOM 612 C C . ALA A 1 79 ? 5.603 24.501 -8.342 1.00 89.00 79 ALA A C 1
ATOM 614 O O . ALA A 1 79 ? 5.174 25.643 -8.188 1.00 89.00 79 ALA A O 1
ATOM 615 N N . SER A 1 80 ? 5.466 23.843 -9.495 1.00 88.25 80 SER A N 1
ATOM 616 C CA . SER A 1 80 ? 4.728 24.339 -10.661 1.00 88.25 80 SER A CA 1
ATOM 617 C C . SER A 1 80 ? 3.221 24.074 -10.560 1.00 88.25 80 SER A C 1
ATOM 619 O O . SER A 1 80 ? 2.453 24.538 -11.399 1.00 88.25 80 SER A O 1
ATOM 621 N N . GLY A 1 81 ? 2.783 23.362 -9.520 1.00 85.62 81 GLY A N 1
ATOM 622 C CA . GLY A 1 81 ? 1.391 23.035 -9.255 1.00 85.62 81 GLY A CA 1
ATOM 623 C C . GLY A 1 81 ? 0.905 21.749 -9.922 1.00 85.62 81 GLY A C 1
ATOM 624 O O . GLY A 1 81 ? -0.257 21.395 -9.690 1.00 85.62 81 GLY A O 1
ATOM 625 N N . ASN A 1 82 ? 1.751 21.040 -10.677 1.00 88.88 82 ASN A N 1
ATOM 626 C CA . ASN A 1 82 ? 1.403 19.756 -11.281 1.00 88.88 82 ASN A CA 1
ATOM 627 C C . ASN A 1 82 ? 1.341 18.676 -10.208 1.00 88.88 82 ASN A C 1
ATOM 629 O O . ASN A 1 82 ? 2.058 18.728 -9.211 1.00 88.88 82 ASN A O 1
ATOM 633 N N . SER A 1 83 ? 0.486 17.682 -10.427 1.00 92.38 83 SER A N 1
ATOM 634 C CA . SER A 1 83 ? 0.328 16.557 -9.511 1.00 92.38 83 SER A CA 1
ATOM 635 C C . SER A 1 83 ? 0.734 15.253 -10.183 1.00 92.38 83 SER A C 1
ATOM 637 O O . SER A 1 83 ? 0.358 15.007 -11.328 1.00 92.38 83 SER A O 1
ATOM 639 N N . ARG A 1 84 ? 1.468 14.401 -9.466 1.00 92.88 84 ARG A N 1
ATOM 640 C CA . ARG A 1 84 ? 1.853 13.063 -9.929 1.00 92.88 84 ARG A CA 1
ATOM 641 C C . ARG A 1 84 ? 1.632 12.023 -8.844 1.00 92.88 84 ARG A C 1
ATOM 643 O O . ARG A 1 84 ? 1.742 12.331 -7.660 1.00 92.88 84 ARG A O 1
ATOM 650 N N . ARG A 1 85 ? 1.341 10.786 -9.245 1.00 95.06 85 ARG A N 1
ATOM 651 C CA . ARG A 1 85 ? 1.308 9.658 -8.312 1.00 95.06 85 ARG A CA 1
ATOM 652 C C . ARG A 1 85 ? 2.702 9.066 -8.137 1.00 95.06 85 ARG A C 1
ATOM 654 O O . ARG A 1 85 ? 3.505 9.088 -9.069 1.00 95.06 85 ARG A O 1
ATOM 661 N N . PHE A 1 86 ? 2.976 8.538 -6.949 1.00 95.12 86 PHE A N 1
ATOM 662 C CA . PHE A 1 86 ? 4.166 7.715 -6.732 1.00 95.12 86 PHE A CA 1
ATOM 663 C C . PHE A 1 86 ? 3.957 6.317 -7.328 1.00 95.12 86 PHE A C 1
ATOM 665 O O . PHE A 1 86 ? 2.839 5.805 -7.235 1.00 95.12 86 PHE A O 1
ATOM 672 N N . PRO A 1 87 ? 4.999 5.675 -7.887 1.00 94.69 87 PRO A N 1
ATOM 673 C CA . PRO A 1 87 ? 4.904 4.297 -8.359 1.00 94.69 87 PRO A CA 1
ATOM 674 C C . PRO A 1 87 ? 4.527 3.331 -7.226 1.00 94.69 87 PRO A C 1
ATOM 676 O O . PRO A 1 87 ? 5.053 3.427 -6.112 1.00 94.69 87 PRO A O 1
ATOM 679 N N . ALA A 1 88 ? 3.627 2.382 -7.489 1.00 93.31 88 ALA A N 1
ATOM 680 C CA . ALA A 1 88 ? 3.120 1.469 -6.462 1.00 93.31 88 ALA A CA 1
ATOM 681 C C . ALA A 1 88 ? 4.232 0.594 -5.859 1.00 93.31 88 ALA A C 1
ATOM 683 O O . ALA A 1 88 ? 4.238 0.322 -4.652 1.00 93.31 88 ALA A O 1
ATOM 684 N N . SER A 1 89 ? 5.189 0.173 -6.686 1.00 90.69 89 SER A N 1
ATOM 685 C CA . SER A 1 89 ? 6.359 -0.612 -6.298 1.00 90.69 89 SER A CA 1
ATOM 686 C C . SER A 1 89 ? 7.233 0.114 -5.269 1.00 90.69 89 SER A C 1
ATOM 688 O O . SER A 1 89 ? 7.623 -0.483 -4.261 1.00 90.69 89 SER A O 1
ATOM 690 N N . GLU A 1 90 ? 7.481 1.410 -5.467 1.00 93.94 90 GLU A N 1
ATOM 691 C CA . GLU A 1 90 ? 8.263 2.254 -4.561 1.00 93.94 90 GLU A CA 1
ATOM 692 C C . GLU A 1 90 ? 7.554 2.419 -3.214 1.00 93.94 90 GLU A C 1
ATOM 694 O O . GLU A 1 90 ? 8.145 2.176 -2.157 1.00 93.94 90 GLU A O 1
ATOM 699 N N . VAL A 1 91 ? 6.262 2.751 -3.254 1.00 96.00 91 VAL A N 1
ATOM 700 C CA . VAL A 1 91 ? 5.439 2.948 -2.054 1.00 96.00 91 VAL A CA 1
ATOM 701 C C . VAL A 1 91 ? 5.357 1.660 -1.238 1.00 96.00 91 VAL A C 1
ATOM 703 O O . VAL A 1 91 ? 5.609 1.665 -0.032 1.00 96.00 91 VAL A O 1
ATOM 706 N N . SER A 1 92 ? 5.061 0.533 -1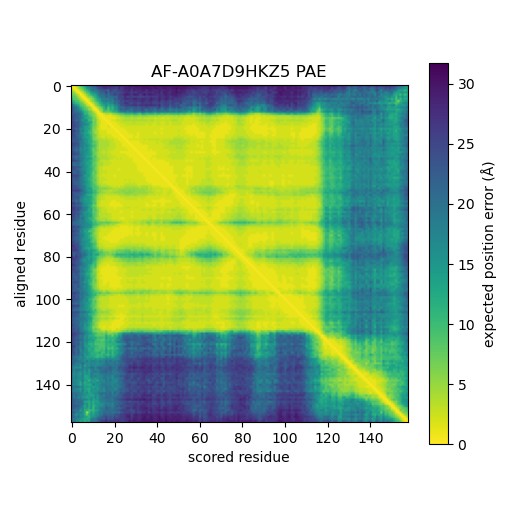.889 1.00 94.75 92 SER A N 1
ATOM 707 C CA . SER A 1 92 ? 4.994 -0.775 -1.232 1.00 94.75 92 SER A CA 1
ATOM 708 C C . SER A 1 92 ? 6.340 -1.176 -0.625 1.00 94.75 92 SER A C 1
ATOM 710 O O . SER A 1 92 ? 6.389 -1.658 0.511 1.00 94.75 92 SER A O 1
ATOM 712 N N . LYS A 1 93 ? 7.450 -0.949 -1.342 1.00 93.62 93 LYS A N 1
ATOM 713 C CA . LYS A 1 93 ? 8.800 -1.238 -0.842 1.00 93.62 93 LYS A CA 1
ATOM 714 C C . LYS A 1 93 ? 9.115 -0.424 0.409 1.00 93.62 93 LYS A C 1
ATOM 716 O O . LYS A 1 93 ? 9.587 -1.002 1.385 1.00 93.62 93 LYS A O 1
ATOM 721 N N . PHE A 1 94 ? 8.824 0.876 0.403 1.00 96.06 94 PHE A N 1
ATOM 722 C CA . PHE A 1 94 ? 9.028 1.750 1.559 1.00 96.06 94 PHE A CA 1
ATOM 723 C C . PHE A 1 94 ? 8.206 1.298 2.774 1.00 96.06 94 PHE A C 1
ATOM 725 O O . PHE A 1 94 ? 8.750 1.108 3.861 1.00 96.06 94 PHE A O 1
ATOM 732 N N . LEU A 1 95 ? 6.907 1.054 2.583 1.00 95.88 95 LEU A N 1
ATOM 733 C CA . LEU A 1 95 ? 6.000 0.638 3.657 1.00 95.88 95 LEU A CA 1
ATOM 734 C C . LEU A 1 95 ? 6.362 -0.730 4.260 1.00 95.88 95 LEU A C 1
ATOM 736 O O . LEU A 1 95 ? 6.066 -0.993 5.424 1.00 95.88 95 LEU A O 1
ATOM 740 N N . ASN A 1 96 ? 7.039 -1.593 3.501 1.00 93.50 96 ASN A N 1
ATOM 741 C CA . ASN A 1 96 ? 7.518 -2.894 3.969 1.00 93.50 96 ASN A CA 1
ATOM 742 C C . ASN A 1 96 ? 8.875 -2.842 4.701 1.00 93.50 96 ASN A C 1
ATOM 744 O O . ASN A 1 96 ? 9.416 -3.899 5.044 1.00 93.50 96 ASN A O 1
ATOM 748 N N . GLN A 1 97 ? 9.436 -1.658 4.964 1.00 90.62 97 GLN A N 1
ATOM 749 C CA . GLN A 1 97 ? 10.771 -1.505 5.546 1.00 90.62 97 GLN A CA 1
ATOM 750 C C . GLN A 1 97 ? 10.784 -0.687 6.842 1.00 90.62 97 GLN A C 1
ATOM 752 O O . GLN A 1 97 ? 9.964 0.204 7.070 1.00 90.62 97 GLN A O 1
ATOM 757 N N . GLY A 1 98 ? 11.770 -1.001 7.689 1.00 91.94 98 GLY A N 1
ATOM 758 C CA . GLY A 1 98 ? 12.148 -0.220 8.865 1.00 91.94 98 GLY A CA 1
ATOM 759 C C . GLY A 1 98 ? 10.977 0.194 9.758 1.00 91.94 98 GLY A C 1
ATOM 760 O O . GLY A 1 98 ? 10.105 -0.606 10.096 1.00 91.94 98 GLY A O 1
ATOM 761 N N . ASN A 1 99 ? 10.974 1.472 10.138 1.00 93.75 99 ASN A N 1
ATOM 762 C CA . ASN A 1 99 ? 9.990 2.046 11.051 1.00 93.75 99 ASN A CA 1
ATOM 763 C C . ASN A 1 99 ? 8.577 2.140 10.443 1.00 93.75 99 ASN A C 1
ATOM 765 O O . ASN A 1 99 ? 7.595 2.052 11.176 1.00 93.75 99 ASN A O 1
ATOM 769 N N . ALA A 1 100 ? 8.456 2.282 9.117 1.00 94.31 100 ALA A N 1
ATOM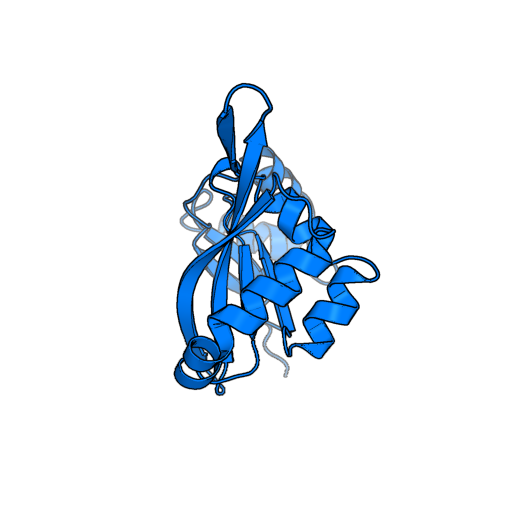 770 C CA . ALA A 1 100 ? 7.156 2.349 8.445 1.00 94.31 100 ALA A CA 1
ATOM 771 C C . ALA A 1 100 ? 6.371 1.046 8.646 1.00 94.31 100 ALA A C 1
ATOM 773 O O . ALA A 1 100 ? 5.215 1.077 9.066 1.00 94.31 100 ALA A O 1
ATOM 774 N N . LYS A 1 101 ? 7.033 -0.104 8.459 1.00 93.81 101 LYS A N 1
ATOM 775 C CA . LYS A 1 101 ? 6.422 -1.420 8.683 1.00 93.81 101 LYS A CA 1
ATOM 776 C C . LYS A 1 101 ? 5.949 -1.608 10.125 1.00 93.81 101 LYS A C 1
ATOM 778 O O . LYS A 1 101 ? 4.842 -2.091 10.336 1.00 93.81 101 LYS A O 1
ATOM 783 N N . ILE A 1 102 ? 6.760 -1.200 11.104 1.00 94.75 102 ILE A N 1
ATOM 784 C CA . ILE A 1 102 ? 6.420 -1.311 12.533 1.00 94.75 102 ILE A CA 1
ATOM 785 C C . ILE A 1 102 ? 5.171 -0.479 12.854 1.00 94.75 102 ILE A C 1
ATOM 787 O O . ILE A 1 102 ? 4.242 -0.975 13.491 1.00 94.75 102 ILE A O 1
ATOM 791 N N . GLN A 1 103 ? 5.109 0.764 12.369 1.00 94.19 103 GLN A N 1
ATOM 792 C CA . GLN A 1 103 ? 3.947 1.632 12.580 1.00 94.19 103 GLN A CA 1
ATOM 793 C C . GLN A 1 103 ? 2.682 1.083 11.911 1.00 94.19 103 GLN A C 1
ATOM 795 O O . GLN A 1 103 ? 1.611 1.119 12.510 1.00 94.19 103 GLN A O 1
ATOM 800 N N . LEU A 1 104 ? 2.793 0.522 10.704 1.00 94.19 104 LEU A N 1
ATOM 801 C CA . LEU A 1 104 ? 1.665 -0.123 10.028 1.00 94.19 104 LEU A CA 1
ATOM 802 C C . LEU A 1 104 ? 1.155 -1.351 10.792 1.00 94.19 104 LEU A C 1
ATOM 804 O O . LEU A 1 104 ? -0.054 -1.529 10.938 1.00 94.19 104 LEU A O 1
ATOM 808 N N . GLN A 1 105 ? 2.057 -2.175 11.325 1.00 93.38 105 GLN A N 1
ATOM 809 C CA . GLN A 1 105 ? 1.680 -3.332 12.139 1.00 93.38 105 GLN A CA 1
ATOM 810 C C . GLN A 1 105 ? 0.937 -2.913 13.413 1.00 93.38 105 GLN A C 1
ATOM 812 O O . GLN A 1 105 ? -0.052 -3.549 13.771 1.00 93.38 105 GLN A O 1
ATOM 817 N N . ALA A 1 106 ? 1.336 -1.804 14.046 1.00 91.19 106 ALA A N 1
ATOM 818 C CA . ALA A 1 106 ? 0.613 -1.233 15.186 1.00 91.19 106 ALA A CA 1
ATOM 819 C C . ALA A 1 106 ? -0.812 -0.759 14.830 1.00 91.19 106 ALA A C 1
ATOM 821 O O . ALA A 1 106 ? -1.680 -0.718 15.698 1.00 91.19 106 ALA A O 1
ATOM 822 N N . LEU A 1 107 ? -1.081 -0.453 13.555 1.00 88.00 107 LEU A N 1
ATOM 823 C CA . LEU A 1 107 ? -2.421 -0.134 13.040 1.00 88.00 107 LEU A CA 1
ATOM 824 C C . LEU A 1 107 ? -3.232 -1.381 12.642 1.00 88.00 107 LEU A C 1
ATOM 826 O O . LEU A 1 107 ? -4.352 -1.256 12.146 1.00 88.00 107 LEU A O 1
ATOM 830 N N . GLY A 1 108 ? -2.684 -2.583 12.841 1.00 91.25 108 GLY A N 1
ATOM 831 C CA . GLY A 1 108 ? -3.318 -3.840 12.446 1.00 91.25 108 GLY A CA 1
ATOM 832 C C . GLY A 1 108 ? -3.169 -4.169 10.959 1.00 91.25 108 GLY A C 1
ATOM 833 O O . GLY A 1 108 ? -3.897 -5.026 10.450 1.00 91.25 108 GLY A O 1
ATOM 834 N N . VAL A 1 109 ? -2.246 -3.509 10.248 1.00 94.56 109 VAL A N 1
ATOM 835 C CA . VAL A 1 109 ? -1.911 -3.854 8.862 1.00 94.56 109 VAL A CA 1
ATOM 836 C C . VAL A 1 109 ? -1.030 -5.102 8.864 1.00 94.56 109 VAL A C 1
ATOM 838 O O . VAL A 1 109 ? 0.096 -5.104 9.358 1.00 94.56 109 VAL A O 1
ATOM 841 N N . SER A 1 110 ? -1.553 -6.173 8.283 1.00 90.38 110 SER A N 1
ATOM 842 C CA . SER A 1 110 ? -0.902 -7.483 8.195 1.00 90.38 110 SER A CA 1
ATOM 843 C C . SER A 1 110 ? -0.110 -7.677 6.901 1.00 90.38 110 SER A C 1
ATOM 845 O O . SER A 1 110 ? 0.865 -8.429 6.881 1.00 90.38 110 SER A O 1
ATOM 847 N N . LYS A 1 111 ? -0.508 -7.000 5.817 1.00 89.25 111 LYS A N 1
ATOM 848 C CA . LYS A 1 111 ? 0.099 -7.158 4.492 1.00 89.25 111 LYS A CA 1
ATOM 849 C C . LYS A 1 111 ? 0.056 -5.848 3.710 1.00 89.25 111 LYS A C 1
ATOM 851 O O . LYS A 1 111 ? -0.925 -5.116 3.800 1.00 89.25 111 LYS A O 1
ATOM 856 N N . VAL A 1 112 ? 1.109 -5.591 2.935 1.00 93.06 112 VAL A N 1
ATOM 857 C CA . VAL A 1 112 ? 1.230 -4.453 2.012 1.00 93.06 112 VAL A CA 1
ATOM 858 C C . VAL A 1 112 ? 1.686 -4.980 0.657 1.00 93.06 112 VAL A C 1
ATOM 860 O O . VAL A 1 112 ? 2.717 -5.652 0.584 1.00 93.06 112 VAL A O 1
ATOM 863 N N . ILE A 1 113 ? 0.923 -4.707 -0.402 1.00 89.31 113 ILE A N 1
ATOM 864 C CA . ILE A 1 113 ? 1.177 -5.225 -1.755 1.00 89.31 113 ILE A CA 1
ATOM 865 C C . ILE A 1 113 ? 1.003 -4.100 -2.777 1.00 89.31 113 ILE A C 1
ATOM 867 O O . ILE A 1 113 ? 0.003 -3.388 -2.746 1.00 89.31 113 ILE A O 1
ATOM 871 N N . ALA A 1 114 ? 1.935 -3.969 -3.722 1.00 90.31 114 ALA A N 1
ATOM 872 C CA . ALA A 1 114 ? 1.736 -3.115 -4.891 1.00 90.31 114 ALA A CA 1
ATOM 873 C C . ALA A 1 114 ? 0.713 -3.766 -5.837 1.00 90.31 114 ALA A C 1
ATOM 875 O O . ALA A 1 114 ? 0.885 -4.923 -6.220 1.00 90.31 114 ALA A O 1
ATOM 876 N N . LYS A 1 115 ? -0.333 -3.037 -6.238 1.00 85.94 115 LYS A N 1
ATOM 877 C CA . LYS A 1 115 ? -1.283 -3.473 -7.276 1.00 85.94 115 LYS A CA 1
ATOM 878 C C . LYS A 1 115 ? -0.794 -3.027 -8.661 1.00 85.94 115 LYS A C 1
ATOM 880 O O . LYS A 1 115 ? -1.558 -2.447 -9.420 1.00 85.94 115 LYS A O 1
ATOM 885 N N . ALA A 1 116 ? 0.481 -3.267 -8.952 1.00 78.44 116 ALA A N 1
ATOM 886 C CA . ALA A 1 116 ? 1.092 -2.979 -10.244 1.00 78.44 116 ALA A CA 1
ATOM 887 C C . ALA A 1 116 ? 1.235 -4.265 -11.053 1.00 78.44 116 ALA A C 1
ATOM 889 O O . ALA A 1 116 ? 1.610 -5.301 -10.492 1.00 78.44 116 ALA A O 1
ATOM 890 N N . ASP A 1 117 ? 0.949 -4.197 -12.351 1.00 65.38 117 ASP A N 1
ATOM 891 C CA . ASP A 1 117 ? 1.321 -5.261 -13.272 1.00 65.38 117 ASP A CA 1
ATOM 892 C C . ASP A 1 117 ? 2.844 -5.443 -13.243 1.00 65.38 117 ASP A C 1
ATOM 894 O O . ASP A 1 117 ? 3.612 -4.480 -13.125 1.00 65.38 117 ASP A O 1
ATOM 898 N N . LEU A 1 118 ? 3.286 -6.692 -13.337 1.00 57.69 118 LEU A N 1
ATOM 899 C CA . LEU A 1 118 ? 4.701 -6.989 -13.506 1.00 57.69 118 LEU A CA 1
ATOM 900 C C . LEU A 1 118 ? 5.054 -6.696 -14.960 1.00 57.69 118 LEU A C 1
ATOM 902 O O . LEU A 1 118 ? 4.430 -7.249 -15.869 1.00 57.69 118 LEU A O 1
ATOM 906 N N . THR A 1 119 ? 6.080 -5.874 -15.192 1.00 56.62 119 THR A N 1
ATOM 907 C CA . THR A 1 119 ? 6.595 -5.683 -16.554 1.00 56.62 119 THR A CA 1
ATOM 908 C C . THR A 1 119 ? 7.035 -7.027 -17.138 1.00 56.62 119 THR A C 1
ATOM 910 O O . THR A 1 119 ? 7.398 -7.943 -16.393 1.00 56.62 119 THR A O 1
ATOM 913 N N . GLU A 1 120 ? 7.022 -7.173 -18.467 1.00 54.69 120 GLU A N 1
ATOM 914 C CA . GLU A 1 120 ? 7.415 -8.433 -19.117 1.00 54.69 120 GLU A CA 1
ATOM 915 C C . GLU A 1 120 ? 8.806 -8.905 -18.673 1.00 54.69 120 GLU A C 1
ATOM 917 O O . GLU A 1 120 ? 8.988 -10.088 -18.408 1.00 54.69 120 GLU A O 1
ATOM 922 N N . ASP A 1 121 ? 9.754 -7.988 -18.471 1.00 55.44 121 ASP A N 1
ATOM 923 C CA . ASP A 1 121 ? 11.094 -8.307 -17.970 1.00 55.44 121 ASP A CA 1
ATOM 924 C C . ASP A 1 121 ? 11.096 -8.798 -16.519 1.00 55.44 121 ASP A C 1
ATOM 926 O O . ASP A 1 121 ? 11.783 -9.765 -16.186 1.00 55.44 121 ASP A O 1
ATOM 930 N N . GLN A 1 122 ? 10.304 -8.174 -15.641 1.00 58.12 122 GLN A N 1
ATOM 931 C CA . GLN A 1 122 ? 10.179 -8.610 -14.249 1.00 58.12 122 GLN A CA 1
ATOM 932 C C . GLN A 1 122 ? 9.481 -9.963 -14.149 1.00 58.12 122 GLN A C 1
ATOM 934 O O . GLN A 1 122 ? 9.882 -10.808 -13.345 1.00 58.12 122 GLN A O 1
ATOM 939 N N . LEU A 1 123 ? 8.476 -10.194 -14.992 1.00 59.75 123 LEU A N 1
ATOM 940 C CA . LEU A 1 123 ? 7.820 -11.483 -15.110 1.00 59.75 123 LEU A CA 1
ATOM 941 C C . LEU A 1 123 ? 8.779 -12.538 -15.662 1.00 59.75 123 LEU A C 1
ATOM 943 O O . LEU A 1 123 ? 8.862 -13.621 -15.098 1.00 59.75 123 LEU A O 1
ATOM 947 N N . ASN A 1 124 ? 9.538 -12.232 -16.713 1.00 59.34 124 ASN A N 1
ATOM 948 C CA . ASN A 1 124 ? 10.523 -13.147 -17.285 1.00 59.34 124 ASN A CA 1
ATOM 949 C C . ASN A 1 124 ? 11.609 -13.499 -16.267 1.00 59.34 124 ASN A C 1
ATOM 951 O O . ASN A 1 124 ? 11.959 -14.670 -16.131 1.00 59.34 124 ASN A O 1
ATOM 955 N N . MET A 1 125 ? 12.093 -12.525 -15.496 1.00 57.88 125 MET A N 1
ATOM 956 C CA . MET A 1 125 ? 13.035 -12.757 -14.401 1.00 57.88 125 MET A CA 1
ATOM 957 C C . MET A 1 125 ? 12.422 -13.638 -13.303 1.00 57.88 125 MET A C 1
ATOM 959 O O . MET A 1 125 ? 13.059 -14.591 -12.856 1.00 57.88 125 MET A O 1
ATOM 963 N N . TYR A 1 126 ? 11.177 -13.363 -12.903 1.00 59.44 126 TYR A N 1
ATOM 964 C CA . TYR A 1 126 ? 10.439 -14.172 -11.930 1.00 59.44 126 TYR A CA 1
ATOM 965 C C . TYR A 1 126 ? 10.213 -15.610 -12.421 1.00 59.44 126 TYR A C 1
ATOM 967 O O . TYR A 1 126 ? 10.394 -16.560 -11.669 1.00 59.44 126 TYR A O 1
ATOM 975 N N . LEU A 1 127 ? 9.871 -15.791 -13.698 1.00 60.72 127 LEU A N 1
ATOM 976 C CA . LEU A 1 127 ? 9.661 -17.098 -14.323 1.00 60.72 127 LEU A CA 1
ATOM 977 C C . LEU A 1 127 ? 10.963 -17.872 -14.550 1.00 60.72 127 LEU A C 1
ATOM 979 O O . LEU A 1 127 ? 10.946 -19.103 -14.561 1.00 60.72 127 LEU A O 1
ATOM 983 N N . SER A 1 128 ? 12.084 -17.174 -14.725 1.00 63.78 128 SER A N 1
ATOM 984 C CA . SER A 1 128 ? 13.388 -17.793 -14.983 1.00 63.78 128 SER A CA 1
ATOM 985 C C . SER A 1 128 ? 14.044 -18.360 -13.725 1.00 63.78 128 SER A C 1
ATOM 987 O O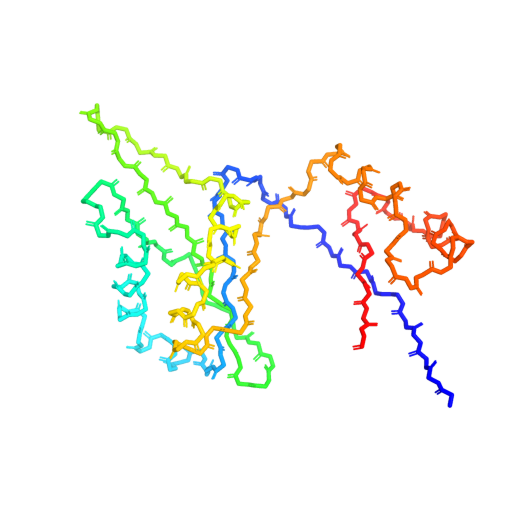 . SER A 1 128 ? 14.932 -19.202 -13.845 1.00 63.78 128 SER A O 1
ATOM 989 N N . ASN A 1 129 ? 13.617 -17.938 -12.529 1.00 60.59 129 ASN A N 1
ATOM 990 C CA . ASN A 1 129 ? 14.192 -18.403 -11.272 1.00 60.59 129 ASN A CA 1
ATOM 991 C C . ASN A 1 129 ? 13.147 -19.164 -10.432 1.00 60.59 129 ASN A C 1
ATOM 993 O O . ASN A 1 129 ? 12.202 -18.540 -9.944 1.00 60.59 129 ASN A O 1
ATOM 997 N N . PRO A 1 130 ? 13.282 -20.491 -10.236 1.00 59.38 130 PRO A N 1
ATOM 998 C CA . PRO A 1 130 ? 12.337 -21.243 -9.420 1.00 59.38 130 PRO A CA 1
ATOM 999 C C . PRO A 1 130 ? 12.339 -20.717 -7.970 1.00 59.38 130 PRO A C 1
ATOM 1001 O O . PRO A 1 130 ? 13.414 -20.550 -7.383 1.00 59.38 130 PRO A O 1
ATOM 1004 N N . PRO A 1 131 ? 11.166 -20.467 -7.355 1.00 57.12 131 PRO A N 1
ATOM 1005 C CA . PRO A 1 131 ? 11.084 -20.066 -5.954 1.00 57.12 131 PRO A CA 1
ATOM 1006 C C . PRO A 1 131 ? 11.746 -21.093 -5.027 1.00 57.12 131 PRO A C 1
ATOM 1008 O O . PRO A 1 131 ? 11.655 -22.304 -5.250 1.00 57.12 131 PRO A O 1
ATOM 1011 N N . ALA A 1 132 ? 12.389 -20.616 -3.958 1.00 51.31 132 ALA A N 1
ATOM 1012 C CA . ALA A 1 132 ? 13.071 -21.477 -2.995 1.00 51.31 132 ALA A CA 1
ATOM 1013 C C . ALA A 1 132 ? 12.116 -22.555 -2.442 1.00 51.31 132 ALA A C 1
ATOM 1015 O O . ALA A 1 132 ? 11.072 -22.244 -1.873 1.00 51.31 132 ALA A O 1
ATOM 1016 N N . GLY A 1 133 ? 12.479 -23.828 -2.620 1.00 54.69 133 GLY A N 1
ATOM 1017 C CA . GLY A 1 133 ? 11.671 -24.976 -2.192 1.00 54.69 133 GLY A CA 1
ATOM 1018 C C . GLY A 1 133 ? 10.780 -25.600 -3.275 1.00 54.69 133 GLY A C 1
ATOM 1019 O O . GLY A 1 133 ? 10.133 -26.611 -2.990 1.00 54.69 133 GLY A O 1
ATOM 1020 N N . ILE A 1 134 ? 10.765 -25.067 -4.503 1.00 55.84 134 ILE A N 1
ATOM 1021 C CA . ILE A 1 134 ? 10.165 -25.728 -5.672 1.00 55.84 134 ILE A CA 1
ATOM 1022 C C . ILE A 1 134 ? 11.248 -26.475 -6.457 1.00 55.84 134 ILE A C 1
ATOM 1024 O O . ILE A 1 134 ? 12.288 -25.920 -6.802 1.00 55.84 134 ILE A O 1
ATOM 1028 N N . HIS A 1 135 ? 10.989 -27.747 -6.770 1.00 62.69 135 HIS A N 1
ATOM 1029 C CA . HIS A 1 135 ? 11.885 -28.535 -7.611 1.00 62.69 135 HIS A CA 1
ATOM 1030 C C . HIS A 1 135 ? 11.893 -27.972 -9.049 1.00 62.69 135 HIS A C 1
ATOM 1032 O O . HIS A 1 135 ? 10.811 -27.799 -9.615 1.00 62.69 135 HIS A O 1
ATOM 1038 N N . PRO A 1 136 ? 13.060 -27.740 -9.682 1.00 62.44 136 PRO A N 1
ATOM 1039 C CA . PRO A 1 136 ? 13.153 -27.108 -11.006 1.00 62.44 136 PRO A CA 1
ATOM 1040 C C . PRO A 1 136 ? 12.288 -27.770 -12.087 1.00 62.44 136 PRO A C 1
ATOM 1042 O O . PRO A 1 136 ? 11.650 -27.087 -12.879 1.00 62.44 136 PRO A O 1
ATOM 1045 N N . ILE A 1 137 ? 12.191 -29.103 -12.058 1.00 68.81 137 ILE A N 1
ATOM 1046 C CA . ILE A 1 137 ? 11.349 -29.878 -12.986 1.00 68.81 137 ILE A CA 1
ATOM 1047 C C . ILE A 1 137 ? 9.857 -29.557 -12.799 1.00 68.81 137 ILE A C 1
ATOM 1049 O O . ILE A 1 137 ? 9.130 -29.409 -13.775 1.00 68.81 137 ILE A O 1
ATOM 1053 N N . LEU A 1 138 ? 9.396 -29.410 -11.552 1.00 63.69 138 LEU A N 1
ATOM 1054 C CA . LEU A 1 138 ? 7.999 -29.085 -11.250 1.00 63.69 138 LEU A CA 1
ATOM 1055 C C . LEU A 1 138 ? 7.660 -27.652 -11.685 1.00 63.69 138 LEU A C 1
ATOM 1057 O O . LEU A 1 138 ? 6.573 -27.403 -12.198 1.00 63.69 138 LEU A O 1
ATOM 1061 N N . TRP A 1 139 ? 8.609 -26.727 -11.521 1.00 65.00 139 TRP A N 1
ATOM 1062 C CA . TRP A 1 139 ? 8.492 -25.347 -11.992 1.00 65.00 139 TRP A CA 1
ATOM 1063 C C . TRP A 1 139 ? 8.405 -25.265 -13.518 1.00 65.00 139 TRP A C 1
ATOM 1065 O O . TRP A 1 139 ? 7.537 -24.583 -14.061 1.00 65.00 139 TRP A O 1
ATOM 1075 N N . GLU A 1 140 ? 9.264 -26.001 -14.225 1.00 66.06 140 GLU A N 1
ATOM 1076 C CA . GLU A 1 140 ? 9.259 -26.033 -15.686 1.00 66.06 140 GLU A CA 1
ATOM 1077 C C . GLU A 1 140 ? 7.986 -26.681 -16.245 1.00 66.06 140 GLU A C 1
ATOM 1079 O O . GLU A 1 140 ? 7.440 -26.202 -17.242 1.00 66.06 140 GLU A O 1
ATOM 1084 N N . GLN A 1 141 ? 7.484 -27.728 -15.586 1.00 63.34 141 GLN A N 1
ATOM 1085 C CA . GLN A 1 141 ? 6.235 -28.383 -15.963 1.00 63.34 141 GLN A CA 1
ATOM 1086 C C . GLN A 1 141 ? 5.034 -27.451 -15.758 1.00 63.34 141 GLN A C 1
ATOM 1088 O O . GLN A 1 141 ? 4.257 -27.247 -16.686 1.00 63.34 141 GLN A O 1
ATOM 1093 N N . ALA A 1 142 ? 4.947 -26.782 -14.602 1.00 59.88 142 ALA A N 1
ATOM 1094 C CA . ALA A 1 142 ? 3.927 -25.764 -14.348 1.00 59.88 142 ALA A CA 1
ATOM 1095 C C . ALA A 1 142 ? 3.987 -24.622 -15.377 1.00 59.88 142 ALA A C 1
ATOM 1097 O O . ALA A 1 142 ? 2.946 -24.116 -15.792 1.00 59.88 142 ALA A O 1
ATOM 1098 N N . ARG A 1 143 ? 5.196 -24.267 -15.846 1.00 62.28 143 ARG A N 1
ATOM 1099 C CA . ARG A 1 143 ? 5.400 -23.292 -16.925 1.00 62.28 143 ARG A CA 1
ATOM 1100 C C . ARG A 1 143 ? 4.801 -23.736 -18.257 1.00 62.28 143 ARG A C 1
ATOM 1102 O O . ARG A 1 143 ? 4.192 -22.914 -18.938 1.00 62.28 143 ARG A O 1
ATOM 1109 N N . LYS A 1 144 ? 4.996 -25.003 -18.628 1.00 63.97 144 LYS A N 1
ATOM 1110 C CA . LYS A 1 144 ? 4.478 -25.598 -19.873 1.00 63.97 144 LYS A CA 1
ATOM 1111 C C . LYS A 1 144 ? 2.960 -25.781 -19.837 1.00 63.97 144 LYS A C 1
ATOM 1113 O O . LYS A 1 144 ? 2.315 -25.593 -20.862 1.00 63.97 144 LYS A O 1
ATOM 1118 N N . ASP A 1 145 ? 2.409 -26.075 -18.662 1.00 62.03 145 ASP A N 1
ATOM 1119 C CA . ASP A 1 145 ? 0.986 -26.376 -18.479 1.00 62.03 145 ASP A CA 1
ATOM 1120 C C . ASP A 1 145 ? 0.108 -25.126 -18.263 1.00 62.03 145 ASP A C 1
ATOM 1122 O O . ASP A 1 145 ? -1.111 -25.248 -18.142 1.00 62.03 145 ASP A O 1
ATOM 1126 N N . ASN A 1 146 ? 0.679 -23.913 -18.227 1.00 57.94 146 ASN A N 1
ATOM 1127 C CA . ASN A 1 146 ? -0.101 -22.686 -18.057 1.00 57.94 146 ASN A CA 1
ATOM 1128 C C . ASN A 1 146 ? -0.803 -22.269 -19.356 1.00 57.94 146 ASN A C 1
ATOM 1130 O O . ASN A 1 146 ? -0.149 -21.832 -20.305 1.00 57.94 146 ASN A O 1
ATOM 1134 N N . PRO A 1 147 ? -2.147 -22.298 -19.385 1.00 53.34 147 PRO A N 1
ATOM 1135 C CA . PRO A 1 147 ? -2.914 -21.987 -20.583 1.00 53.34 147 PRO A CA 1
ATOM 1136 C C . PRO A 1 147 ? -2.916 -20.488 -20.932 1.00 53.34 147 PRO A C 1
ATOM 1138 O O . PRO A 1 147 ? -3.397 -20.129 -22.003 1.00 53.34 147 PRO A O 1
ATOM 1141 N N . GLN A 1 148 ? -2.425 -19.602 -20.049 1.00 53.47 148 GLN A N 1
ATOM 1142 C CA . GLN A 1 148 ? -2.313 -18.156 -20.293 1.00 53.47 148 GLN A CA 1
ATOM 1143 C C . GLN A 1 148 ? -1.004 -17.561 -19.727 1.00 53.47 148 GLN A C 1
ATOM 1145 O O . GLN A 1 148 ? -1.018 -16.908 -18.674 1.00 53.47 148 GLN A O 1
ATOM 1150 N N . PRO A 1 149 ? 0.122 -17.715 -20.450 1.00 53.06 149 PRO A N 1
ATOM 1151 C CA . PRO A 1 149 ? 1.452 -17.303 -19.989 1.00 53.06 149 PRO A CA 1
ATOM 1152 C C . PRO A 1 149 ? 1.565 -15.804 -19.668 1.00 53.06 149 PRO A C 1
ATOM 1154 O O . PRO A 1 149 ? 2.361 -15.403 -18.825 1.00 53.06 149 PRO A O 1
ATOM 1157 N N . HIS A 1 150 ? 0.737 -14.974 -20.310 1.00 50.69 150 HIS A N 1
ATOM 1158 C CA . HIS A 1 150 ? 0.776 -13.516 -20.188 1.00 50.69 150 HIS A CA 1
ATOM 1159 C C . HIS A 1 150 ? -0.257 -12.933 -19.210 1.00 50.69 150 HIS A C 1
ATOM 1161 O O . HIS A 1 150 ? -0.253 -11.723 -19.021 1.00 50.69 150 HIS A O 1
ATOM 1167 N N . SER A 1 151 ? -1.117 -13.734 -18.570 1.00 43.41 151 SER A N 1
ATOM 1168 C CA . SER A 1 151 ? -2.196 -13.227 -17.690 1.00 43.41 151 SER A CA 1
ATOM 1169 C C . SER A 1 151 ? -2.215 -13.860 -16.293 1.00 43.41 151 SER A C 1
ATOM 1171 O O . SER A 1 151 ? -2.759 -13.281 -15.351 1.00 43.41 151 SER A O 1
ATOM 1173 N N . LYS A 1 152 ? -1.579 -15.025 -16.123 1.00 44.50 152 LYS A N 1
ATOM 1174 C CA . LYS A 1 152 ? -1.563 -15.764 -14.858 1.00 44.50 152 LYS A CA 1
ATOM 1175 C C . LYS A 1 152 ? -0.147 -15.853 -14.305 1.00 44.50 152 LYS A C 1
ATOM 1177 O O . LYS A 1 152 ? 0.741 -16.365 -14.985 1.00 44.50 152 LYS A O 1
ATOM 1182 N N . ILE A 1 153 ? 0.049 -15.382 -13.075 1.00 51.56 153 ILE A N 1
ATOM 1183 C CA . ILE A 1 153 ? 1.284 -15.606 -12.312 1.00 51.56 153 ILE A CA 1
ATOM 1184 C C . ILE A 1 153 ? 1.100 -16.808 -11.384 1.00 51.56 153 ILE A C 1
ATOM 1186 O O . ILE A 1 153 ? 0.024 -16.994 -10.808 1.00 51.56 153 ILE A O 1
ATOM 1190 N N . TYR A 1 154 ? 2.143 -17.630 -11.249 1.00 56.12 154 TYR A N 1
ATOM 1191 C CA . TYR A 1 154 ? 2.153 -18.718 -10.273 1.00 56.12 154 TYR A CA 1
ATOM 1192 C C . TYR A 1 154 ? 2.289 -18.118 -8.881 1.00 56.12 154 TYR A C 1
ATOM 1194 O O . TYR A 1 154 ? 3.255 -17.412 -8.599 1.00 56.12 154 TYR A O 1
ATOM 1202 N N . VAL A 1 155 ? 1.339 -18.418 -8.007 1.00 43.47 155 VAL A N 1
ATOM 1203 C CA . VAL A 1 155 ? 1.468 -18.166 -6.572 1.00 43.47 155 VAL A CA 1
ATOM 1204 C C . VAL A 1 155 ? 1.497 -19.514 -5.868 1.00 43.47 155 VAL A C 1
ATOM 1206 O O . VAL A 1 155 ? 0.652 -20.376 -6.111 1.00 43.47 155 VAL A O 1
ATOM 1209 N N . LEU A 1 156 ? 2.508 -19.703 -5.018 1.00 36.50 156 LEU A N 1
ATOM 1210 C CA . LEU A 1 156 ? 2.500 -20.761 -4.015 1.00 36.50 156 LEU A CA 1
ATOM 1211 C C . LEU A 1 156 ? 1.343 -20.471 -3.057 1.00 36.50 156 LEU A C 1
ATOM 1213 O O . LEU A 1 156 ? 1.396 -19.472 -2.339 1.00 36.50 156 LEU A O 1
ATOM 1217 N N . ASP A 1 157 ? 0.339 -21.344 -3.036 1.00 37.06 157 ASP A N 1
ATOM 1218 C CA . ASP A 1 157 ? -0.478 -21.503 -1.838 1.00 37.06 157 ASP A CA 1
ATOM 1219 C C . ASP A 1 157 ? 0.328 -22.370 -0.863 1.00 37.06 157 ASP A C 1
ATOM 1221 O O . ASP A 1 157 ? 0.795 -23.460 -1.220 1.00 37.06 157 ASP A O 1
ATOM 1225 N N . MET A 1 158 ? 0.565 -21.837 0.335 1.00 31.28 158 MET A N 1
ATOM 1226 C CA . MET A 1 158 ? 1.169 -22.549 1.465 1.00 31.28 158 MET A CA 1
ATOM 1227 C C . MET A 1 158 ? 0.094 -22.916 2.471 1.00 31.28 158 MET A C 1
ATOM 1229 O O . MET A 1 158 ? -0.728 -22.025 2.776 1.00 31.28 158 MET A O 1
#

pLDDT: mean 79.27, std 19.99, range [31.28, 97.69]

Radius of gyration: 18.02 Å; Cα contacts (8 Å, |Δi|>4): 244; chains: 1; bounding box: 32×61×36 Å